Protein AF-A0A2K0SZT0-F1 (afdb_monomer_lite)

InterPro domains:
  IPR029058 Alpha/Beta hydrolase fold [G3DSA:3.40.50.1820] (1-147)
  IPR029058 Alpha/Beta hydrolase fold [SSF53474] (1-138)

Sequence (152 aa):
MGHSYGSIVTNWFLAQYGSLSAGAILTGFLIDNQFSNLKIEIADLSYASEHSPALFANRTSGYLAFGSLTAFQADSFKNETLDPNVLTYWNENIQSSLGVGEILTLGTGVGNVVAGFTGPLQMFVGENDLLFAPVNALAFSISSNFTACIPT

Structure (mmCIF, N/CA/C/O backbone):
data_AF-A0A2K0SZT0-F1
#
_entry.id   AF-A0A2K0SZT0-F1
#
loop_
_atom_site.group_PDB
_atom_site.id
_atom_site.type_symbol
_atom_site.label_atom_id
_atom_site.label_alt_id
_atom_site.label_comp_id
_atom_site.label_asym_id
_atom_site.label_entity_id
_atom_site.label_seq_id
_atom_site.pdbx_PDB_ins_code
_atom_site.Cartn_x
_atom_site.Cartn_y
_atom_site.Cartn_z
_atom_site.occupancy
_atom_site.B_iso_or_equiv
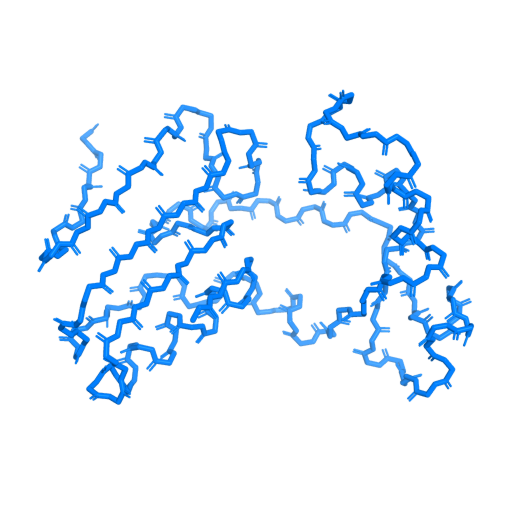_atom_site.auth_seq_id
_atom_site.auth_comp_id
_atom_site.auth_asym_id
_atom_site.auth_atom_id
_atom_site.pdbx_PDB_model_num
ATOM 1 N N . MET A 1 1 ? -4.895 -3.844 9.300 1.00 92.25 1 MET A N 1
ATOM 2 C CA . MET A 1 1 ? -3.792 -2.925 8.950 1.00 92.25 1 MET A CA 1
ATOM 3 C C . MET A 1 1 ? -3.994 -2.531 7.504 1.00 92.25 1 MET A C 1
ATOM 5 O O . MET A 1 1 ? -4.222 -3.430 6.705 1.00 92.25 1 MET A O 1
ATOM 9 N N . GLY A 1 2 ? -3.916 -1.242 7.190 1.00 92.06 2 GLY A N 1
ATOM 10 C CA . GLY A 1 2 ? -4.017 -0.729 5.826 1.00 92.06 2 GLY A CA 1
ATOM 11 C C . GLY A 1 2 ? -2.943 0.316 5.530 1.00 92.06 2 GLY A C 1
ATOM 12 O O . GLY A 1 2 ? -2.451 0.980 6.442 1.00 92.06 2 GLY A O 1
ATOM 13 N N . HIS A 1 3 ? -2.574 0.443 4.258 1.00 90.19 3 HIS A N 1
ATOM 14 C CA . HIS A 1 3 ? -1.718 1.509 3.741 1.00 90.19 3 HIS A CA 1
ATOM 15 C C . HIS A 1 3 ? -2.361 2.141 2.513 1.00 90.19 3 HIS A C 1
ATOM 17 O O . HIS A 1 3 ? -2.863 1.398 1.669 1.00 90.19 3 HIS A O 1
ATOM 23 N N . SER A 1 4 ? -2.362 3.475 2.423 1.00 86.06 4 SER A N 1
ATOM 24 C CA . SER A 1 4 ? -2.975 4.225 1.318 1.00 86.06 4 SER A CA 1
ATOM 25 C C . SER A 1 4 ? -4.418 3.754 1.061 1.00 86.06 4 SER A C 1
ATOM 27 O O . SER A 1 4 ? -5.216 3.682 2.001 1.00 86.06 4 SER A O 1
ATOM 29 N N . TYR A 1 5 ? -4.767 3.332 -0.155 1.00 85.69 5 TYR A N 1
ATOM 30 C CA . TYR A 1 5 ? -6.079 2.760 -0.473 1.00 85.69 5 TYR A CA 1
ATOM 31 C C . TYR A 1 5 ? -6.455 1.552 0.404 1.00 85.69 5 TYR A C 1
ATOM 33 O O . TYR A 1 5 ? -7.611 1.385 0.791 1.00 85.69 5 TYR A O 1
ATOM 41 N N . GLY A 1 6 ? -5.482 0.748 0.840 1.00 90.25 6 GLY A N 1
ATOM 42 C CA . GLY A 1 6 ? -5.715 -0.319 1.814 1.00 90.25 6 GLY A CA 1
ATOM 43 C C . GLY A 1 6 ? -6.246 0.193 3.161 1.00 90.25 6 GLY A C 1
ATOM 44 O O . GLY A 1 6 ? -6.992 -0.519 3.837 1.00 90.25 6 GLY A O 1
ATOM 45 N N . SER A 1 7 ? -5.916 1.427 3.556 1.00 88.81 7 SER A N 1
ATOM 46 C CA . SER A 1 7 ? -6.510 2.093 4.724 1.00 88.81 7 SER A CA 1
ATOM 47 C C . SER A 1 7 ? -7.959 2.510 4.470 1.00 88.81 7 SER A C 1
ATOM 49 O O . SER A 1 7 ? -8.776 2.361 5.375 1.00 88.81 7 SER A O 1
ATOM 51 N N . ILE A 1 8 ? -8.306 2.938 3.251 1.00 86.00 8 ILE A N 1
ATOM 52 C CA . ILE A 1 8 ? -9.696 3.219 2.846 1.00 86.00 8 ILE A CA 1
ATOM 53 C C . ILE A 1 8 ? -10.530 1.935 2.912 1.00 86.00 8 ILE A C 1
ATOM 55 O O . ILE A 1 8 ? -11.574 1.901 3.565 1.00 86.00 8 ILE A O 1
ATOM 59 N N . VAL A 1 9 ? -10.029 0.844 2.326 1.00 90.31 9 VAL A N 1
ATOM 60 C CA . VAL A 1 9 ? -10.691 -0.470 2.375 1.00 90.31 9 VAL A CA 1
ATOM 61 C C . VAL A 1 9 ? -10.799 -0.983 3.812 1.00 90.31 9 VAL A C 1
ATOM 63 O O . VAL A 1 9 ? -11.839 -1.512 4.208 1.00 90.31 9 VAL A O 1
ATOM 66 N N . THR A 1 10 ? -9.759 -0.791 4.629 1.00 91.00 10 THR A N 1
ATOM 67 C CA . THR A 1 10 ? -9.818 -1.127 6.059 1.00 91.00 10 THR A CA 1
ATOM 68 C C . THR A 1 10 ? -10.893 -0.295 6.756 1.00 91.00 10 THR A C 1
ATOM 70 O O . THR A 1 10 ? -11.695 -0.853 7.498 1.00 91.00 10 THR A O 1
ATOM 73 N N . ASN A 1 11 ? -10.978 1.009 6.489 1.00 87.81 11 ASN A N 1
ATOM 74 C CA . ASN A 1 11 ? -12.003 1.880 7.059 1.00 87.81 11 ASN A CA 1
ATOM 75 C C . ASN A 1 11 ? -13.423 1.428 6.669 1.00 87.81 11 ASN A C 1
ATOM 77 O O . ASN A 1 11 ? -14.298 1.360 7.531 1.00 87.81 11 ASN A O 1
ATOM 81 N N . TRP A 1 12 ? -13.648 1.030 5.410 1.00 88.81 12 TRP A N 1
ATOM 82 C CA . TRP A 1 12 ? -14.908 0.404 4.982 1.00 88.81 12 TRP A CA 1
ATOM 83 C C . TRP A 1 12 ? -15.234 -0.862 5.750 1.00 88.81 12 TRP A C 1
ATOM 85 O O . TRP A 1 12 ? -16.363 -1.033 6.215 1.00 88.81 12 TRP A O 1
ATOM 95 N N . PHE A 1 13 ? -14.247 -1.743 5.891 1.00 91.62 13 PHE A N 1
ATOM 96 C CA . PHE A 1 13 ? -14.431 -2.984 6.618 1.00 91.62 13 PHE A CA 1
ATOM 97 C C . PHE A 1 13 ? -14.817 -2.709 8.069 1.00 91.62 13 PHE A C 1
ATOM 99 O O . PHE A 1 13 ? -15.755 -3.316 8.571 1.00 91.62 13 PHE A O 1
ATOM 106 N N . LEU A 1 14 ? -14.152 -1.765 8.734 1.00 90.31 14 LEU A N 1
ATOM 107 C CA . LEU A 1 14 ? -14.476 -1.405 10.112 1.00 90.31 14 LEU A CA 1
ATOM 108 C C . LEU A 1 14 ? -15.856 -0.744 10.228 1.00 90.31 14 LEU A C 1
ATOM 110 O O . LEU A 1 14 ? -16.568 -0.994 11.199 1.00 90.31 14 LEU A O 1
ATOM 114 N N . ALA A 1 15 ? -16.254 0.073 9.249 1.00 88.12 15 ALA A N 1
ATOM 115 C CA . ALA A 1 15 ? -17.569 0.709 9.244 1.00 88.12 15 ALA A CA 1
ATOM 116 C C . ALA A 1 15 ? -18.704 -0.324 9.169 1.00 88.12 15 ALA A C 1
ATOM 118 O O . ALA A 1 15 ? -19.715 -0.180 9.855 1.00 88.12 15 ALA A O 1
ATOM 119 N N . GLN A 1 16 ? -18.518 -1.387 8.383 1.00 90.31 16 GLN A N 1
ATOM 120 C CA . GLN A 1 16 ? -19.529 -2.426 8.184 1.00 90.31 16 GLN A CA 1
ATOM 121 C C . GLN A 1 16 ? -19.427 -3.586 9.194 1.00 90.31 16 GLN A C 1
ATOM 123 O O . GLN A 1 16 ? -20.440 -4.161 9.589 1.00 90.31 16 GLN A O 1
ATOM 128 N N . TYR A 1 17 ? -18.209 -3.943 9.601 1.00 92.81 17 TYR A N 1
ATOM 129 C CA . TYR A 1 17 ? -17.877 -5.169 10.333 1.00 92.81 17 TYR A CA 1
ATOM 130 C C . TYR A 1 17 ? -16.904 -4.919 11.493 1.00 92.81 17 TYR A C 1
ATOM 132 O O . TYR A 1 17 ? -16.088 -5.779 11.829 1.00 92.81 17 TYR A O 1
ATOM 140 N N . GLY A 1 18 ? -16.978 -3.744 12.123 1.00 90.38 18 GLY A N 1
ATOM 141 C CA . GLY A 1 18 ? -16.052 -3.327 13.179 1.00 90.38 18 GLY A CA 1
ATOM 142 C C . GLY A 1 18 ? -15.882 -4.343 14.311 1.00 90.38 18 GLY A C 1
ATOM 143 O O . GLY A 1 18 ? -14.762 -4.571 14.758 1.00 90.38 18 GLY A O 1
ATOM 144 N N . SER A 1 19 ? -16.948 -5.043 14.701 1.00 93.6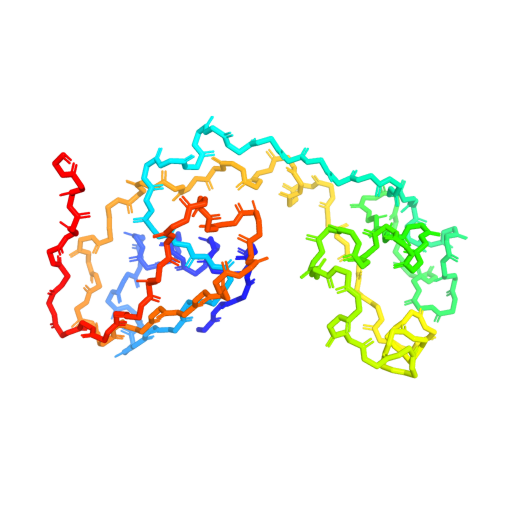9 19 SER A N 1
ATOM 145 C CA . SER A 1 19 ? -16.905 -6.071 15.751 1.00 93.69 19 SER A CA 1
ATOM 146 C C . SER A 1 19 ? -16.055 -7.301 15.407 1.00 93.69 19 SER A C 1
ATOM 148 O O . SER A 1 19 ? -15.712 -8.066 16.306 1.00 93.69 19 SER A O 1
ATOM 150 N N . LEU A 1 20 ? -15.694 -7.500 14.135 1.00 94.50 20 LEU A N 1
ATOM 151 C CA . LEU A 1 20 ? -14.821 -8.594 13.699 1.00 94.50 20 LEU A CA 1
ATOM 152 C C . LEU A 1 20 ? -13.328 -8.265 13.843 1.00 94.50 20 LEU A C 1
ATOM 154 O O . LEU A 1 20 ? -12.494 -9.157 13.696 1.00 94.50 20 LEU A O 1
ATOM 158 N N . SER A 1 21 ? -12.971 -7.005 14.109 1.00 94.38 21 SER A N 1
ATOM 159 C CA . SER A 1 21 ? -11.577 -6.577 14.250 1.00 94.38 21 SER A CA 1
ATOM 160 C C . SER A 1 21 ? -11.234 -6.292 15.707 1.00 94.38 21 SER A C 1
ATOM 162 O O . SER A 1 21 ? -11.884 -5.486 16.363 1.00 94.38 21 SER A O 1
ATOM 164 N N . ALA A 1 22 ? -10.154 -6.899 16.201 1.00 95.19 22 ALA A N 1
ATOM 165 C CA . ALA A 1 22 ? -9.651 -6.632 17.550 1.00 95.19 22 ALA A CA 1
ATOM 166 C C . ALA A 1 22 ? -8.893 -5.298 17.663 1.00 95.19 22 ALA A C 1
ATOM 168 O O . ALA A 1 22 ? -8.686 -4.809 18.765 1.00 95.19 22 ALA A O 1
ATOM 169 N N . GLY A 1 23 ? -8.449 -4.729 16.542 1.00 93.31 23 GLY A N 1
ATOM 170 C CA . GLY A 1 23 ? -7.627 -3.525 16.477 1.00 93.31 23 GLY A CA 1
ATOM 171 C C . GLY A 1 23 ? -7.381 -3.117 15.025 1.00 93.31 23 GLY A C 1
ATOM 172 O O . GLY A 1 23 ? -7.546 -3.933 14.113 1.00 93.31 23 GLY A O 1
ATOM 173 N N . ALA A 1 24 ? -6.974 -1.871 14.802 1.00 92.56 24 ALA A N 1
ATOM 174 C CA . ALA A 1 24 ? -6.710 -1.350 13.468 1.00 92.56 24 ALA A CA 1
ATOM 175 C C . ALA A 1 24 ? -5.520 -0.387 13.444 1.00 92.56 24 ALA A C 1
ATOM 177 O O . ALA A 1 24 ? -5.291 0.391 14.366 1.00 92.56 24 ALA A O 1
ATOM 178 N N . ILE A 1 25 ? -4.776 -0.450 12.342 1.00 92.88 25 ILE A N 1
ATOM 179 C CA . ILE A 1 25 ? -3.663 0.444 12.036 1.00 92.88 25 ILE A CA 1
ATOM 180 C C . ILE A 1 25 ? -3.892 0.962 10.622 1.00 92.88 25 ILE A C 1
ATOM 182 O O . ILE A 1 25 ? -3.995 0.145 9.700 1.00 92.88 25 ILE A O 1
ATOM 186 N N . LEU A 1 26 ? -3.995 2.279 10.471 1.00 89.25 26 LEU A N 1
ATOM 187 C CA . LEU A 1 26 ? -4.194 2.968 9.197 1.00 89.25 26 LEU A CA 1
ATOM 188 C C . LEU A 1 26 ? -2.985 3.854 8.912 1.00 89.25 26 LEU A C 1
ATOM 190 O O . LEU A 1 26 ? -2.494 4.555 9.796 1.00 89.25 26 LEU A O 1
ATOM 194 N N . THR A 1 27 ? -2.486 3.792 7.686 1.00 88.88 27 THR A N 1
ATOM 195 C CA . THR A 1 27 ? -1.213 4.416 7.317 1.00 88.88 27 THR A CA 1
ATOM 196 C C . THR A 1 27 ? -1.341 5.118 5.976 1.00 88.88 27 THR A C 1
ATOM 198 O O . THR A 1 27 ? -2.064 4.611 5.112 1.00 88.88 27 THR A O 1
ATOM 201 N N . GLY A 1 28 ? -0.688 6.275 5.812 1.00 81.38 28 GLY A N 1
ATOM 202 C CA . GLY A 1 28 ? -0.840 7.098 4.602 1.00 81.38 28 GLY A CA 1
ATOM 203 C C . GLY A 1 28 ? -2.316 7.376 4.310 1.00 81.38 28 GLY A C 1
ATOM 204 O O . GLY A 1 28 ? -2.802 7.065 3.234 1.00 81.38 28 GLY A O 1
ATOM 205 N N . PHE A 1 29 ? -3.073 7.748 5.346 1.00 79.69 29 PHE A N 1
ATOM 206 C CA . PHE A 1 29 ? -4.517 7.964 5.293 1.00 79.69 29 PHE A CA 1
ATOM 207 C C . PHE A 1 29 ? -4.971 8.697 6.553 1.00 79.69 29 PHE A C 1
ATOM 209 O O . PHE A 1 29 ? -4.583 8.315 7.662 1.00 79.69 29 PHE A O 1
ATOM 216 N N . LEU A 1 30 ? -5.839 9.695 6.390 1.00 74.38 30 LEU A N 1
ATOM 217 C CA . LEU A 1 30 ? -6.526 10.372 7.486 1.00 74.38 30 LEU A CA 1
ATOM 218 C C . LEU A 1 30 ? -8.041 10.291 7.301 1.00 74.38 30 LEU A C 1
ATOM 220 O O . LEU A 1 30 ? -8.564 10.497 6.208 1.00 74.38 30 LEU A O 1
ATOM 224 N N . ILE A 1 31 ? -8.750 10.027 8.399 1.00 68.75 31 ILE A N 1
ATOM 225 C CA . ILE A 1 31 ? -10.214 10.087 8.456 1.00 68.75 31 ILE A CA 1
ATOM 226 C C . ILE A 1 31 ? -10.601 11.557 8.661 1.00 68.75 31 ILE A C 1
ATOM 228 O O . ILE A 1 31 ? -10.939 11.964 9.770 1.00 68.75 31 ILE A O 1
ATOM 232 N N . ASP A 1 32 ? -10.488 12.371 7.614 1.00 62.69 32 ASP A N 1
ATOM 233 C CA . ASP A 1 32 ? -10.969 13.753 7.628 1.00 62.69 32 ASP A CA 1
ATOM 234 C C . ASP A 1 32 ? -11.778 14.071 6.363 1.00 62.69 32 ASP A C 1
ATOM 236 O O . ASP A 1 32 ? -11.517 13.563 5.271 1.00 62.69 32 ASP A O 1
ATOM 240 N N . ASN A 1 33 ? -12.781 14.931 6.518 1.00 49.72 33 ASN A N 1
ATOM 241 C CA . ASN A 1 33 ? -13.700 15.390 5.479 1.00 49.72 33 ASN A CA 1
ATOM 242 C C . ASN A 1 33 ? -13.023 16.236 4.380 1.00 49.72 33 ASN A C 1
ATOM 244 O O . ASN A 1 33 ? -13.671 16.590 3.399 1.00 49.72 33 ASN A O 1
ATOM 248 N N . GLN A 1 34 ? -11.724 16.520 4.506 1.00 52.34 34 GLN A N 1
ATOM 249 C CA . GLN A 1 34 ? -10.932 17.254 3.516 1.00 52.34 34 GLN A CA 1
ATOM 250 C C . GLN A 1 34 ? -10.597 16.430 2.265 1.00 52.34 34 GLN A C 1
ATOM 252 O O . GLN A 1 34 ? -10.126 16.985 1.271 1.00 52.34 34 GLN A O 1
ATOM 257 N N . PHE A 1 35 ? -10.898 15.129 2.264 1.00 52.97 35 PHE A N 1
ATOM 258 C CA . PHE A 1 35 ? -10.696 14.262 1.102 1.00 52.97 35 PHE A CA 1
ATOM 259 C C . PHE A 1 35 ? -11.435 14.716 -0.163 1.00 52.97 35 PHE A C 1
ATOM 261 O O . PHE A 1 35 ? -10.978 14.455 -1.273 1.00 52.97 35 PHE A O 1
ATOM 268 N N . SER A 1 36 ? -12.563 15.423 -0.020 1.00 50.09 36 SER A N 1
ATOM 269 C CA . SER A 1 36 ? -13.312 15.956 -1.166 1.00 50.09 36 SER A CA 1
ATOM 270 C C . SER A 1 36 ? -12.545 17.028 -1.949 1.00 50.09 36 SER A C 1
ATOM 272 O O . SER A 1 36 ? -12.944 17.363 -3.061 1.00 50.09 36 SER A O 1
ATOM 274 N N . ASN A 1 37 ? -11.460 17.568 -1.380 1.00 49.16 37 ASN A N 1
ATOM 275 C CA . ASN A 1 37 ? -10.595 18.565 -2.008 1.00 49.16 37 ASN A CA 1
ATOM 276 C C . ASN A 1 37 ? -9.305 17.958 -2.586 1.00 49.16 37 ASN A C 1
ATOM 278 O O . ASN A 1 37 ? -8.452 18.708 -3.070 1.00 49.16 37 ASN A O 1
ATOM 282 N N . LEU A 1 38 ? -9.145 16.628 -2.552 1.00 51.56 38 LEU A N 1
ATOM 283 C CA . LEU A 1 38 ? -7.970 15.974 -3.118 1.00 51.56 38 LEU A CA 1
ATOM 284 C C . LEU A 1 38 ? -7.970 16.102 -4.634 1.00 51.56 38 LEU A C 1
ATOM 286 O O . LEU A 1 38 ? -8.771 15.498 -5.348 1.00 51.56 38 LEU A O 1
ATOM 290 N N . LYS A 1 39 ? -7.012 16.880 -5.129 1.00 49.12 39 LYS A N 1
ATOM 291 C CA . LYS A 1 39 ? -6.581 16.797 -6.516 1.00 49.12 39 LYS A CA 1
ATOM 292 C C . LYS A 1 39 ? -5.680 15.575 -6.625 1.00 49.12 39 LYS A C 1
ATOM 294 O O . LYS A 1 39 ? -4.489 15.659 -6.356 1.00 49.12 39 LYS A O 1
ATOM 299 N N . ILE A 1 40 ? -6.277 14.437 -6.960 1.00 53.41 40 ILE A N 1
ATOM 300 C CA . ILE A 1 40 ? -5.527 13.227 -7.290 1.00 53.41 40 ILE A CA 1
ATOM 301 C C . ILE A 1 40 ? -4.885 13.467 -8.656 1.00 53.41 40 ILE A C 1
ATOM 303 O O . ILE A 1 40 ? -5.546 13.366 -9.689 1.00 53.41 40 ILE A O 1
ATOM 307 N N . GLU A 1 41 ? -3.610 13.837 -8.653 1.00 56.66 41 GLU A N 1
ATOM 308 C CA . GLU A 1 41 ? -2.789 13.920 -9.855 1.00 56.66 41 GLU A CA 1
ATOM 309 C C . GLU A 1 41 ? -1.831 12.730 -9.864 1.00 56.66 41 GLU A C 1
ATOM 311 O O . GLU A 1 41 ? -0.665 12.852 -9.510 1.00 56.66 41 GLU A O 1
ATOM 316 N N . ILE A 1 42 ? -2.336 11.556 -10.258 1.00 63.09 42 ILE A N 1
ATOM 317 C CA . ILE A 1 42 ? -1.455 10.431 -10.583 1.00 63.09 42 ILE A CA 1
ATOM 318 C C . ILE A 1 42 ? -1.039 10.617 -12.040 1.00 63.09 42 ILE A C 1
ATOM 320 O O . ILE A 1 42 ? -1.778 10.277 -12.969 1.00 63.09 42 ILE A O 1
ATOM 324 N N . ALA A 1 43 ? 0.117 11.241 -12.238 1.00 66.25 43 ALA A N 1
ATOM 325 C CA . ALA A 1 43 ? 0.695 11.412 -13.560 1.00 66.25 43 ALA A CA 1
ATOM 326 C C . ALA A 1 43 ? 1.339 10.100 -14.036 1.00 66.25 43 ALA A C 1
ATOM 328 O O . ALA A 1 43 ? 1.884 9.346 -13.237 1.00 66.25 43 ALA A O 1
ATOM 329 N N . ASP A 1 44 ? 1.304 9.861 -15.351 1.00 86.56 44 ASP A N 1
ATOM 330 C CA . ASP A 1 44 ? 2.063 8.792 -16.017 1.00 86.56 44 ASP A CA 1
ATOM 331 C C . ASP A 1 44 ? 1.748 7.374 -15.499 1.00 86.56 44 ASP A C 1
ATOM 333 O O . ASP A 1 44 ? 2.600 6.659 -14.979 1.00 86.56 44 ASP A O 1
ATOM 337 N N . LEU A 1 45 ? 0.489 6.954 -15.660 1.00 90.00 45 LEU A N 1
ATOM 338 C CA . LEU A 1 45 ? 0.088 5.553 -15.533 1.00 90.00 45 LEU A CA 1
ATOM 339 C C . LEU A 1 45 ? 0.040 4.880 -16.903 1.00 90.00 45 LEU A C 1
ATOM 341 O O . LEU A 1 45 ? -0.459 5.447 -17.876 1.00 90.00 45 LEU A O 1
ATOM 345 N N . SER A 1 46 ? 0.493 3.634 -16.959 1.00 92.69 46 SER A N 1
ATOM 346 C CA . SER A 1 46 ? 0.489 2.811 -18.172 1.00 92.69 46 SER A CA 1
ATOM 347 C C . SER A 1 46 ? -0.039 1.408 -17.879 1.00 92.69 46 SER A C 1
ATOM 349 O O . SER A 1 46 ? -0.088 0.986 -16.723 1.00 92.69 46 SER A O 1
ATOM 351 N N . TYR A 1 47 ? -0.476 0.676 -18.910 1.00 95.00 47 TYR A N 1
ATOM 352 C CA . TYR A 1 47 ? -0.924 -0.706 -18.730 1.00 95.00 47 TYR A CA 1
ATOM 353 C C . TYR A 1 47 ? 0.207 -1.555 -18.153 1.00 95.00 47 TYR A C 1
ATOM 355 O O . TYR A 1 47 ? 1.298 -1.623 -18.721 1.00 95.00 47 TYR A O 1
ATOM 363 N N . ALA A 1 48 ? -0.065 -2.229 -17.034 1.00 95.75 48 ALA A N 1
ATOM 364 C CA . ALA A 1 48 ? 0.972 -2.898 -16.252 1.00 95.75 48 ALA A CA 1
ATOM 365 C C . ALA A 1 48 ? 1.762 -3.920 -17.089 1.00 95.75 48 ALA A C 1
ATOM 367 O O . ALA A 1 48 ? 2.992 -3.933 -17.066 1.00 95.75 48 ALA A O 1
ATOM 368 N N . SER A 1 49 ? 1.060 -4.734 -17.884 1.00 95.75 49 SER A N 1
ATOM 369 C CA . SER A 1 49 ? 1.668 -5.757 -18.744 1.00 95.75 49 SER A CA 1
ATOM 370 C C . SER A 1 49 ? 2.544 -5.188 -19.860 1.00 95.75 49 SER A C 1
ATOM 372 O O . SER A 1 49 ? 3.453 -5.877 -20.310 1.00 95.75 49 SER A O 1
ATOM 374 N N . GLU A 1 50 ? 2.266 -3.967 -20.324 1.00 94.12 50 GLU A N 1
ATOM 375 C CA . GLU A 1 50 ? 3.052 -3.289 -21.363 1.00 94.12 50 GLU A CA 1
ATOM 376 C C . GLU A 1 50 ? 4.271 -2.586 -20.762 1.00 94.12 50 GLU A C 1
ATOM 378 O O . GLU A 1 50 ? 5.353 -2.632 -21.341 1.00 94.12 50 GLU A O 1
ATOM 383 N N . HIS A 1 51 ? 4.104 -1.984 -19.582 1.00 93.75 51 HIS A N 1
ATOM 384 C CA . HIS A 1 51 ? 5.165 -1.271 -18.879 1.00 93.75 51 HIS A CA 1
ATOM 385 C C . HIS A 1 51 ? 6.259 -2.203 -18.351 1.00 93.75 51 HIS A C 1
ATOM 387 O O . HIS A 1 51 ? 7.442 -1.987 -18.605 1.00 93.75 51 HIS A O 1
ATOM 393 N N . SER A 1 52 ? 5.868 -3.256 -17.626 1.00 94.12 52 SER A N 1
ATOM 394 C CA . SER A 1 52 ? 6.809 -4.232 -17.074 1.00 94.12 52 SER A CA 1
ATOM 395 C C . SER A 1 52 ? 6.285 -5.657 -17.263 1.00 94.12 52 SER A C 1
ATOM 397 O O . SER A 1 52 ? 5.711 -6.251 -16.345 1.00 94.12 52 SER A O 1
ATOM 399 N N . PRO A 1 53 ? 6.505 -6.258 -18.449 1.00 94.69 53 PRO A N 1
ATOM 400 C CA . PRO A 1 53 ? 6.123 -7.643 -18.707 1.00 94.69 53 PRO A CA 1
ATOM 401 C C . PRO A 1 53 ? 6.752 -8.625 -17.709 1.00 94.69 53 PRO A C 1
ATOM 403 O O . PRO A 1 53 ? 6.120 -9.608 -17.334 1.00 94.69 53 PRO A O 1
ATOM 406 N N . ALA A 1 54 ? 7.973 -8.346 -17.238 1.00 95.31 54 ALA A N 1
ATOM 407 C CA . ALA A 1 54 ? 8.671 -9.186 -16.266 1.00 95.31 54 ALA A CA 1
ATOM 408 C C . ALA A 1 54 ? 7.899 -9.323 -14.941 1.00 95.31 54 ALA A C 1
ATOM 410 O O . ALA A 1 54 ? 7.877 -10.406 -14.358 1.00 95.31 54 ALA A O 1
ATOM 411 N N . LEU A 1 55 ? 7.232 -8.253 -14.498 1.00 94.81 55 LEU A N 1
ATOM 412 C CA . LEU A 1 55 ? 6.436 -8.243 -13.268 1.00 94.81 55 LEU A CA 1
ATOM 413 C C . LEU A 1 55 ? 4.961 -8.590 -13.520 1.00 94.81 55 LEU A C 1
ATOM 415 O O . LEU A 1 55 ? 4.299 -9.164 -12.654 1.00 94.81 55 LEU A O 1
ATOM 419 N N . PHE A 1 56 ? 4.435 -8.256 -14.703 1.00 96.81 56 PHE A N 1
ATOM 420 C CA . PHE A 1 56 ? 2.991 -8.176 -14.937 1.00 96.81 56 PHE A CA 1
ATOM 421 C C . PHE A 1 56 ? 2.490 -8.908 -16.189 1.00 96.81 56 PHE A C 1
ATOM 423 O O . PHE A 1 56 ? 1.368 -8.652 -16.622 1.00 96.81 56 PHE A O 1
ATOM 430 N N . ALA A 1 57 ? 3.245 -9.856 -16.759 1.00 95.38 57 ALA A N 1
ATOM 431 C CA . ALA A 1 57 ? 2.822 -10.614 -17.951 1.00 95.38 57 ALA A CA 1
ATOM 432 C C . ALA A 1 57 ? 1.442 -11.294 -17.827 1.00 95.38 57 ALA A C 1
ATOM 434 O O . ALA A 1 57 ? 0.789 -11.559 -18.832 1.00 95.38 57 ALA A O 1
ATOM 435 N N . ASN A 1 58 ? 0.986 -11.589 -16.605 1.00 95.06 58 ASN A N 1
ATOM 436 C CA . ASN A 1 58 ? -0.314 -12.210 -16.339 1.00 95.06 58 ASN A CA 1
ATOM 437 C C . ASN A 1 58 ? -1.438 -11.208 -16.009 1.00 95.06 58 ASN A C 1
ATOM 439 O O . ASN A 1 58 ? -2.522 -11.627 -15.594 1.00 95.06 58 ASN A O 1
ATOM 443 N N . ARG A 1 59 ? -1.187 -9.901 -16.121 1.00 94.75 59 ARG A N 1
ATOM 444 C CA . ARG A 1 59 ? -2.172 -8.852 -15.851 1.00 94.75 59 ARG A CA 1
ATOM 445 C C . ARG A 1 59 ? -2.876 -8.454 -17.142 1.00 94.75 59 ARG A C 1
ATOM 447 O O . ARG A 1 59 ? -2.254 -8.311 -18.186 1.00 94.75 59 ARG A O 1
ATOM 454 N N . THR A 1 60 ? -4.194 -8.300 -17.065 1.00 94.69 60 THR A N 1
ATOM 455 C CA . THR A 1 60 ? -5.014 -7.790 -18.170 1.00 94.69 60 THR A CA 1
ATOM 456 C C . THR A 1 60 ? -5.025 -6.258 -18.170 1.00 94.69 60 THR A C 1
ATOM 458 O O . THR A 1 60 ? -4.512 -5.624 -17.247 1.00 94.69 60 THR A O 1
ATOM 461 N N . SER A 1 61 ? -5.683 -5.646 -19.159 1.00 93.38 61 SER A N 1
ATOM 462 C CA . SER A 1 61 ? -5.825 -4.184 -19.287 1.00 93.38 61 SER A CA 1
ATOM 463 C C . SER A 1 61 ? -6.571 -3.493 -18.133 1.00 93.38 61 SER A C 1
ATOM 465 O O . SER A 1 61 ? -6.646 -2.270 -18.097 1.00 93.38 61 SER A O 1
ATOM 467 N N . GLY A 1 62 ? -7.116 -4.247 -17.172 1.00 95.44 62 GLY A N 1
ATOM 468 C CA . GLY A 1 62 ? -7.701 -3.700 -15.944 1.00 95.44 62 GLY A CA 1
ATOM 469 C C . GLY A 1 62 ? -6.673 -3.257 -14.895 1.00 95.44 62 GLY A C 1
ATOM 470 O O . GLY A 1 62 ? -7.074 -2.781 -13.831 1.00 95.44 62 GLY A O 1
ATOM 471 N N . TYR A 1 63 ? -5.380 -3.429 -15.178 1.00 96.19 63 TYR A N 1
ATOM 472 C CA . TYR A 1 63 ? -4.280 -3.126 -14.271 1.00 96.19 63 TYR A CA 1
ATOM 473 C C . TYR A 1 63 ? -3.320 -2.103 -14.872 1.00 96.19 63 TYR A C 1
ATOM 475 O O . TYR A 1 63 ? -2.882 -2.224 -16.020 1.00 96.19 63 TYR A O 1
ATOM 483 N N . LEU A 1 64 ? -2.957 -1.126 -14.054 1.00 94.31 64 LEU A N 1
ATOM 484 C CA . LEU A 1 64 ? -2.043 -0.042 -14.374 1.00 94.31 64 LEU A CA 1
ATOM 485 C C . LEU A 1 64 ? -0.787 -0.138 -13.501 1.00 94.31 64 LEU A C 1
ATOM 487 O O . LEU A 1 64 ? -0.804 -0.774 -12.450 1.00 94.31 64 LEU A O 1
ATOM 491 N N . ALA A 1 65 ? 0.299 0.481 -13.936 1.00 93.56 65 ALA A N 1
ATOM 492 C CA . ALA A 1 65 ? 1.531 0.662 -13.174 1.00 93.56 65 ALA A CA 1
ATOM 493 C C . ALA A 1 65 ? 2.047 2.092 -13.385 1.00 93.56 65 ALA A C 1
ATOM 495 O O . ALA A 1 65 ? 1.643 2.751 -14.352 1.00 93.56 65 ALA A O 1
ATOM 496 N N . PHE A 1 66 ? 2.930 2.567 -12.505 1.00 91.31 66 PHE A N 1
ATOM 497 C CA . PHE A 1 66 ? 3.620 3.833 -12.741 1.00 91.31 66 PHE A CA 1
ATOM 498 C C . PHE A 1 66 ? 4.529 3.680 -13.959 1.00 91.31 66 PHE A C 1
ATOM 500 O O . PHE A 1 66 ? 5.298 2.729 -14.051 1.00 91.31 66 PHE A O 1
ATOM 507 N N . GLY A 1 67 ? 4.420 4.606 -14.907 1.00 90.75 67 GLY A N 1
ATOM 508 C CA . GLY A 1 67 ? 5.169 4.608 -16.161 1.00 90.75 67 GLY A CA 1
ATOM 509 C C . GLY A 1 67 ? 6.632 5.017 -16.001 1.00 90.75 67 GLY A C 1
ATOM 510 O O . GLY A 1 67 ? 7.455 4.716 -16.868 1.00 90.75 67 GLY A O 1
ATOM 511 N N . SER A 1 68 ? 6.981 5.657 -14.883 1.00 88.00 68 SER A N 1
ATOM 512 C CA . SER A 1 68 ? 8.343 6.091 -14.594 1.00 88.00 68 SER A CA 1
ATOM 513 C C . SER A 1 68 ? 8.630 6.208 -13.096 1.00 88.00 68 SER A C 1
ATOM 515 O O . SER A 1 68 ? 7.742 6.416 -12.268 1.00 88.00 68 SER A O 1
ATOM 517 N N . LEU A 1 69 ? 9.921 6.149 -12.749 1.00 87.44 69 LEU A N 1
ATOM 518 C CA . LEU A 1 69 ? 10.406 6.430 -11.394 1.00 87.44 69 LEU A CA 1
ATOM 519 C C . LEU A 1 69 ? 10.037 7.835 -10.925 1.00 87.44 69 LEU A C 1
ATOM 521 O O . LEU A 1 69 ? 9.688 8.023 -9.765 1.00 87.44 69 LEU A O 1
ATOM 525 N N . THR A 1 70 ? 10.106 8.816 -11.825 1.00 83.94 70 THR A N 1
ATOM 526 C CA . THR A 1 70 ? 9.748 10.201 -11.518 1.00 83.94 70 THR A CA 1
ATOM 527 C C . THR A 1 70 ? 8.270 10.327 -11.176 1.00 83.94 70 THR A C 1
ATOM 529 O O . THR A 1 70 ? 7.946 11.049 -10.241 1.00 83.94 70 THR A O 1
ATOM 532 N N . ALA A 1 71 ? 7.391 9.605 -11.877 1.00 83.44 71 ALA A N 1
ATOM 533 C CA . ALA A 1 71 ? 5.966 9.586 -11.573 1.00 83.44 71 ALA A CA 1
ATOM 534 C C . ALA A 1 71 ? 5.686 9.023 -10.176 1.00 83.44 71 ALA A C 1
ATOM 536 O O . ALA A 1 71 ? 5.025 9.678 -9.375 1.00 83.44 71 ALA A O 1
ATOM 537 N N . PHE A 1 72 ? 6.266 7.863 -9.849 1.00 84.69 72 PHE A N 1
ATOM 538 C CA . PHE A 1 72 ? 6.124 7.273 -8.516 1.00 84.69 72 PHE A CA 1
ATOM 539 C C . PHE A 1 72 ? 6.718 8.166 -7.421 1.00 84.69 72 PHE A C 1
ATOM 541 O O . PHE A 1 72 ? 6.117 8.359 -6.366 1.00 84.69 72 PHE A O 1
ATOM 548 N N . GLN A 1 73 ? 7.889 8.753 -7.674 1.00 82.44 73 GLN A N 1
ATOM 549 C CA . GLN A 1 73 ? 8.520 9.655 -6.723 1.00 82.44 73 GLN A CA 1
ATOM 550 C C . GLN A 1 73 ? 7.679 10.911 -6.495 1.00 82.44 73 GLN A C 1
ATOM 552 O O . GLN A 1 73 ? 7.539 11.309 -5.348 1.00 82.44 73 GLN A O 1
ATOM 557 N N . ALA A 1 74 ? 7.121 11.514 -7.546 1.00 78.69 74 ALA A N 1
ATOM 558 C CA . ALA A 1 74 ? 6.289 12.710 -7.436 1.00 78.69 74 ALA A CA 1
ATOM 559 C C . ALA A 1 74 ? 4.949 12.445 -6.730 1.00 78.69 74 ALA A C 1
ATOM 561 O O . ALA A 1 74 ? 4.470 13.317 -6.009 1.00 78.69 74 ALA A O 1
ATOM 562 N N . ASP A 1 75 ? 4.369 11.261 -6.931 1.00 78.19 75 ASP A N 1
ATOM 563 C CA . ASP A 1 75 ? 3.117 10.843 -6.296 1.00 78.19 75 ASP A CA 1
ATOM 564 C C . ASP A 1 75 ? 3.300 10.523 -4.803 1.00 78.19 75 ASP A C 1
ATOM 566 O O . ASP A 1 75 ? 2.557 11.016 -3.955 1.00 78.19 75 ASP A O 1
ATOM 570 N N . SER A 1 76 ? 4.311 9.718 -4.467 1.00 79.44 76 SER A N 1
ATOM 571 C CA . SER A 1 76 ? 4.418 9.094 -3.143 1.00 79.44 76 SER A CA 1
ATOM 572 C C . SER A 1 76 ? 5.445 9.746 -2.209 1.00 79.44 76 SER A C 1
ATOM 574 O O . SER A 1 76 ? 5.428 9.486 -1.003 1.00 79.44 76 SER A O 1
ATOM 576 N N . PHE A 1 77 ? 6.361 10.575 -2.723 1.00 79.06 77 PHE A N 1
ATOM 577 C CA . PHE A 1 77 ? 7.470 11.121 -1.939 1.00 79.06 77 PHE A CA 1
ATOM 578 C C . PHE A 1 77 ? 7.724 12.604 -2.216 1.00 79.06 77 PHE A C 1
ATOM 580 O O . PHE A 1 77 ? 7.519 13.139 -3.300 1.00 79.06 77 PHE A O 1
ATOM 587 N N . LYS A 1 78 ? 8.282 13.297 -1.224 1.00 75.31 78 LYS A N 1
ATOM 588 C CA . LYS A 1 78 ? 8.876 14.614 -1.463 1.00 75.31 78 LYS A CA 1
ATOM 589 C C . LYS A 1 78 ? 10.236 14.448 -2.143 1.00 75.31 78 LYS A C 1
ATOM 591 O O . LYS A 1 78 ? 10.949 13.475 -1.876 1.00 75.31 78 LYS A O 1
ATOM 596 N N . ASN A 1 79 ? 10.608 15.411 -2.991 1.00 68.56 79 ASN A N 1
ATOM 597 C CA . ASN A 1 79 ? 11.908 15.417 -3.665 1.00 68.56 79 ASN A CA 1
ATOM 598 C C . ASN A 1 79 ? 13.064 15.144 -2.676 1.00 68.56 79 ASN A C 1
ATOM 600 O O . ASN A 1 79 ? 13.043 15.643 -1.552 1.00 68.56 79 ASN A O 1
ATOM 604 N N . GLU A 1 80 ? 14.049 14.355 -3.117 1.00 64.50 80 GLU A N 1
ATOM 605 C CA . GLU A 1 80 ? 15.290 14.019 -2.388 1.00 64.50 80 GLU A CA 1
ATOM 606 C C . GLU A 1 80 ? 15.134 13.263 -1.051 1.00 64.50 80 GLU A C 1
ATOM 608 O O . GLU A 1 80 ? 16.094 13.152 -0.292 1.00 64.50 80 GLU A O 1
ATOM 613 N N . THR A 1 81 ? 13.962 12.696 -0.748 1.00 69.50 81 THR A N 1
ATOM 614 C CA . THR A 1 81 ? 13.761 11.966 0.523 1.00 69.50 81 THR A CA 1
ATOM 615 C C . THR A 1 81 ? 14.068 10.468 0.465 1.00 69.50 81 THR A C 1
ATOM 617 O O . THR A 1 81 ? 14.284 9.865 1.516 1.00 69.50 81 THR A O 1
ATOM 620 N N . LEU A 1 82 ? 14.116 9.860 -0.726 1.00 79.81 82 LEU A N 1
ATOM 621 C CA . LEU A 1 82 ? 14.311 8.417 -0.886 1.00 79.81 82 LEU A CA 1
ATOM 622 C C . LEU A 1 82 ? 15.622 8.099 -1.618 1.00 79.81 82 LEU A C 1
ATOM 624 O O . LEU A 1 82 ? 15.959 8.741 -2.611 1.00 79.81 82 LEU A O 1
ATOM 628 N N . ASP A 1 83 ? 16.344 7.085 -1.129 1.00 88.50 83 ASP A N 1
ATOM 629 C CA . ASP A 1 83 ? 17.556 6.565 -1.772 1.00 88.50 83 ASP A CA 1
ATOM 630 C C . ASP A 1 83 ? 17.229 6.099 -3.209 1.00 88.50 83 ASP A C 1
ATOM 632 O O . ASP A 1 83 ? 16.350 5.246 -3.389 1.00 88.50 83 ASP A O 1
ATOM 636 N N . PRO A 1 84 ? 17.931 6.605 -4.241 1.00 87.88 84 PRO A N 1
ATOM 637 C CA . PRO A 1 84 ? 17.723 6.190 -5.628 1.00 87.88 84 PRO A CA 1
ATOM 638 C C . PRO A 1 84 ? 17.842 4.676 -5.859 1.00 87.88 84 PRO A C 1
ATOM 640 O O . PRO A 1 84 ? 17.190 4.136 -6.757 1.00 87.88 84 PRO A O 1
ATOM 643 N N . ASN A 1 85 ? 18.631 3.967 -5.047 1.00 91.94 85 ASN A N 1
ATOM 644 C CA . ASN A 1 85 ? 18.751 2.512 -5.127 1.00 91.94 85 ASN A CA 1
ATOM 645 C C . ASN A 1 85 ? 17.463 1.809 -4.683 1.00 91.94 85 ASN A C 1
ATOM 647 O O . ASN A 1 85 ? 17.105 0.780 -5.250 1.00 91.94 85 ASN A O 1
ATOM 651 N N . VAL A 1 86 ? 16.739 2.373 -3.710 1.00 91.06 86 VAL A N 1
ATOM 652 C CA . VAL A 1 86 ? 15.438 1.846 -3.268 1.00 91.06 86 VAL A CA 1
ATOM 653 C C . VAL A 1 86 ? 14.393 2.048 -4.359 1.00 91.06 86 VAL A C 1
ATOM 655 O O . VAL A 1 86 ? 13.644 1.120 -4.658 1.00 91.06 86 VAL A O 1
ATOM 658 N N . LEU A 1 87 ? 14.382 3.222 -4.998 1.00 88.56 87 LEU A N 1
ATOM 659 C CA . LEU A 1 87 ? 13.509 3.508 -6.140 1.00 88.56 87 LEU A CA 1
ATOM 660 C C . LEU A 1 87 ? 13.772 2.549 -7.307 1.00 88.56 87 LEU A C 1
ATOM 662 O O . LEU A 1 87 ? 12.843 1.935 -7.831 1.00 88.56 87 LEU A O 1
ATOM 666 N N . THR A 1 88 ? 15.043 2.369 -7.665 1.00 91.62 88 THR A N 1
ATOM 667 C CA . THR A 1 88 ? 15.458 1.452 -8.737 1.00 91.62 88 THR A CA 1
ATOM 668 C C . THR A 1 88 ? 15.045 0.018 -8.418 1.00 91.62 88 THR A C 1
ATOM 670 O O . THR A 1 88 ? 14.388 -0.636 -9.228 1.00 91.62 88 THR A O 1
ATOM 673 N N . TYR A 1 89 ? 15.347 -0.451 -7.203 1.00 93.94 89 TYR A N 1
ATOM 674 C CA . TYR A 1 89 ? 14.959 -1.786 -6.760 1.00 93.94 89 TYR A CA 1
ATOM 675 C C . TYR A 1 89 ? 13.442 -1.984 -6.813 1.00 93.94 89 TYR A C 1
ATOM 677 O O . TYR A 1 89 ? 12.983 -3.017 -7.306 1.00 93.94 89 TYR A O 1
ATOM 685 N N . TRP A 1 90 ? 12.672 -0.993 -6.353 1.00 92.75 90 TRP A N 1
ATOM 686 C CA . TRP A 1 90 ? 11.216 -1.022 -6.413 1.00 92.75 90 TRP A CA 1
ATOM 687 C C . TRP A 1 90 ? 10.718 -1.216 -7.844 1.00 92.75 90 TRP A C 1
ATOM 689 O O . TRP A 1 90 ? 10.006 -2.183 -8.111 1.00 92.75 90 TRP A O 1
ATOM 699 N N . ASN A 1 91 ? 11.156 -0.368 -8.770 1.00 91.56 91 ASN A N 1
ATOM 700 C CA . ASN A 1 91 ? 10.676 -0.372 -10.150 1.00 91.56 91 ASN A CA 1
ATOM 701 C C . ASN A 1 91 ? 10.981 -1.677 -10.892 1.00 91.56 91 ASN A C 1
ATOM 703 O O . ASN A 1 91 ? 10.145 -2.175 -11.644 1.00 91.56 91 ASN A O 1
ATOM 707 N N . GLU A 1 92 ? 12.167 -2.239 -10.662 1.00 92.88 92 GLU A N 1
ATOM 708 C CA . GLU A 1 92 ? 12.646 -3.415 -11.388 1.00 92.88 92 GLU A CA 1
ATOM 709 C C . GLU A 1 92 ? 12.152 -4.742 -10.798 1.00 92.88 92 GLU A C 1
ATOM 711 O O . GLU A 1 92 ? 12.031 -5.723 -11.531 1.00 92.88 92 GLU A O 1
ATOM 716 N N . ASN A 1 93 ? 11.874 -4.797 -9.489 1.00 95.06 93 ASN A N 1
ATOM 717 C CA . ASN A 1 93 ? 11.717 -6.079 -8.791 1.00 95.06 93 ASN A CA 1
ATOM 718 C C . ASN A 1 93 ? 10.385 -6.244 -8.059 1.00 95.06 93 ASN A C 1
ATOM 720 O O . ASN A 1 93 ? 9.902 -7.371 -7.946 1.00 95.06 93 ASN A O 1
ATOM 724 N N . ILE A 1 94 ? 9.821 -5.167 -7.504 1.00 94.88 94 ILE A N 1
ATOM 725 C CA . ILE A 1 94 ? 8.718 -5.276 -6.530 1.00 94.88 94 ILE A CA 1
ATOM 726 C C . ILE A 1 94 ? 7.589 -4.261 -6.734 1.00 94.88 94 ILE A C 1
ATOM 728 O O . ILE A 1 94 ? 6.696 -4.165 -5.888 1.00 94.88 94 ILE A O 1
ATOM 732 N N . GLN A 1 95 ? 7.597 -3.511 -7.838 1.00 93.25 95 GLN A N 1
ATOM 733 C CA . GLN A 1 95 ? 6.493 -2.628 -8.187 1.00 93.25 95 GLN A CA 1
ATOM 734 C C . GLN A 1 95 ? 5.191 -3.442 -8.214 1.00 93.25 95 GLN A C 1
ATOM 736 O O . GLN A 1 95 ? 5.147 -4.582 -8.681 1.00 93.25 95 GLN A O 1
ATOM 741 N N . SER A 1 96 ? 4.123 -2.850 -7.686 1.00 91.62 96 SER A N 1
ATOM 742 C CA . SER A 1 96 ? 2.778 -3.423 -7.712 1.00 91.62 96 SER A CA 1
ATOM 743 C C . SER A 1 96 ? 1.921 -2.715 -8.754 1.00 91.62 96 SER A C 1
ATOM 745 O O . SER A 1 96 ? 2.159 -1.559 -9.087 1.00 91.62 96 SER A O 1
ATOM 747 N N . SER A 1 97 ? 0.915 -3.420 -9.266 1.00 93.31 97 SER A N 1
ATOM 748 C CA . SER A 1 97 ? -0.072 -2.853 -10.182 1.00 93.31 97 SER A CA 1
ATOM 749 C C . SER A 1 97 ? -1.271 -2.281 -9.426 1.00 93.31 97 SER A C 1
ATOM 751 O O . SER A 1 97 ? -1.744 -2.918 -8.485 1.00 93.31 97 SER A O 1
ATOM 753 N N . LEU A 1 98 ? -1.824 -1.177 -9.915 1.00 91.00 98 LEU A N 1
ATOM 754 C CA . LEU A 1 98 ? -3.073 -0.568 -9.459 1.00 91.00 98 LEU A CA 1
ATOM 755 C C . LEU A 1 98 ? -4.247 -1.088 -10.290 1.00 91.00 98 LEU A C 1
ATOM 757 O O . LEU A 1 98 ? -4.143 -1.222 -11.512 1.00 91.00 98 LEU A O 1
ATOM 761 N N . GLY A 1 99 ? -5.385 -1.364 -9.658 1.00 92.31 99 GLY A N 1
ATOM 762 C CA . GLY A 1 99 ? -6.610 -1.671 -10.399 1.00 92.31 99 GLY A CA 1
ATOM 763 C C . GLY A 1 99 ? -7.264 -0.397 -10.937 1.00 92.31 99 GLY A C 1
ATOM 764 O O . GLY A 1 99 ? -7.350 0.601 -10.227 1.00 92.31 99 GLY A O 1
ATOM 765 N N . VAL A 1 100 ? -7.835 -0.423 -12.144 1.00 90.44 100 VAL A N 1
ATOM 766 C CA . VAL A 1 100 ? -8.625 0.728 -12.640 1.00 90.44 100 VAL A CA 1
ATOM 767 C C . VAL A 1 100 ? -9.766 1.077 -11.669 1.00 90.44 100 VAL A C 1
ATOM 769 O O . VAL A 1 100 ? -10.035 2.247 -11.411 1.00 90.44 100 VAL A O 1
ATOM 772 N N . GLY A 1 101 ? -10.405 0.066 -11.071 1.00 87.75 101 GLY A N 1
ATOM 773 C CA . GLY A 1 101 ? -11.454 0.270 -10.067 1.00 87.75 101 GLY A CA 1
ATOM 774 C C . GLY A 1 101 ? -10.960 0.920 -8.770 1.00 87.75 101 GLY A C 1
ATOM 775 O O . GLY A 1 101 ? -11.710 1.668 -8.150 1.00 87.75 101 GLY A O 1
ATOM 776 N N . GLU A 1 102 ? -9.707 0.688 -8.380 1.00 86.69 102 GLU A N 1
ATOM 777 C CA . GLU A 1 102 ? -9.091 1.346 -7.224 1.00 86.69 102 GLU A CA 1
ATOM 778 C C . GLU A 1 102 ? -8.973 2.849 -7.482 1.00 86.69 102 GLU A C 1
ATOM 780 O O . GLU A 1 102 ? -9.512 3.637 -6.711 1.00 86.69 102 GLU A O 1
ATOM 785 N N . ILE A 1 103 ? -8.427 3.248 -8.635 1.00 82.19 103 ILE A N 1
ATOM 786 C CA . ILE A 1 103 ? -8.287 4.665 -9.012 1.00 82.19 103 ILE A CA 1
ATOM 787 C C . ILE A 1 103 ? -9.643 5.377 -9.036 1.00 82.19 103 ILE A C 1
ATOM 789 O O . ILE A 1 103 ? -9.794 6.459 -8.472 1.00 82.19 103 ILE A O 1
ATOM 793 N N . LEU A 1 104 ? -10.655 4.747 -9.638 1.00 83.56 104 LEU A N 1
ATOM 794 C CA . LEU A 1 104 ? -12.005 5.312 -9.729 1.00 83.56 104 LEU A CA 1
ATOM 795 C C . LEU A 1 104 ? -12.711 5.432 -8.368 1.00 83.56 104 LEU A C 1
ATOM 797 O O . LEU A 1 104 ? -13.729 6.117 -8.271 1.00 83.56 104 LEU A O 1
ATOM 801 N N . THR A 1 105 ? -12.196 4.777 -7.325 1.00 81.00 105 THR A N 1
ATOM 802 C CA . THR A 1 105 ? -12.796 4.759 -5.984 1.00 81.00 105 THR A CA 1
ATOM 803 C C . THR A 1 105 ? -11.928 5.413 -4.908 1.00 81.00 105 THR A C 1
ATOM 805 O O . THR A 1 105 ? -12.369 5.474 -3.762 1.00 81.00 105 THR A O 1
ATOM 808 N N . LEU A 1 106 ? -10.758 5.976 -5.244 1.00 75.56 106 LEU A N 1
ATOM 809 C CA . LEU A 1 106 ? -9.848 6.631 -4.286 1.00 75.56 106 LEU A CA 1
ATOM 810 C C . LEU A 1 106 ? -10.519 7.735 -3.446 1.00 75.56 106 LEU A C 1
ATOM 812 O O . LEU A 1 106 ? -10.164 7.933 -2.290 1.00 75.56 106 LEU A O 1
ATOM 816 N N . GLY A 1 107 ? -11.512 8.437 -4.000 1.00 67.69 107 GLY A N 1
ATOM 817 C CA . GLY A 1 107 ? -12.273 9.476 -3.289 1.00 67.69 107 GLY A CA 1
ATOM 818 C C . GLY A 1 107 ? -13.494 8.966 -2.517 1.00 67.69 107 GLY A C 1
ATOM 819 O O . GLY A 1 107 ? -14.235 9.758 -1.937 1.00 67.69 107 GLY A O 1
ATOM 820 N N . THR A 1 108 ? -13.760 7.661 -2.536 1.00 68.50 108 THR A N 1
ATOM 821 C CA . THR A 1 108 ? -14.948 7.078 -1.904 1.00 68.50 108 THR A CA 1
ATOM 822 C C . THR A 1 108 ? -14.607 6.545 -0.514 1.00 68.50 108 THR A C 1
ATOM 824 O O . THR A 1 108 ? -13.488 6.115 -0.258 1.00 68.50 108 THR A O 1
ATOM 827 N N . GLY A 1 109 ? -15.569 6.568 0.414 1.00 60.12 109 GLY A N 1
ATOM 828 C CA . GLY A 1 109 ? -15.391 5.956 1.735 1.00 60.12 109 GLY A CA 1
ATOM 829 C C . GLY A 1 109 ? -14.829 6.810 2.84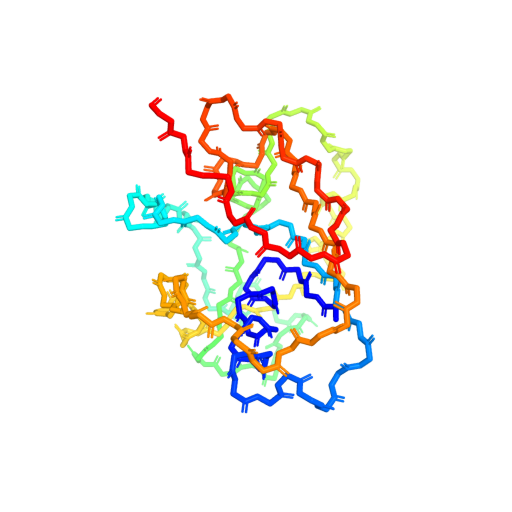7 1.00 60.12 109 GLY A C 1
ATOM 830 O O . GLY A 1 109 ? -14.816 6.371 4.002 1.00 60.12 109 GLY A O 1
ATOM 831 N N . VAL A 1 110 ? -14.397 8.019 2.519 1.00 60.41 110 VAL A N 1
ATOM 832 C CA . VAL A 1 110 ? -13.946 8.969 3.523 1.00 60.41 110 VAL A CA 1
ATOM 833 C C . VAL A 1 110 ? -15.158 9.644 4.149 1.00 60.41 110 VAL A C 1
ATOM 835 O O . VAL A 1 110 ? -16.041 10.133 3.452 1.00 60.41 110 VAL A O 1
ATOM 838 N N . GLY A 1 111 ? -15.235 9.589 5.479 1.00 60.38 111 GLY A N 1
ATOM 839 C CA . GLY A 1 111 ? -16.390 10.060 6.247 1.00 60.38 111 GLY A CA 1
ATOM 840 C C . GLY A 1 111 ? -17.404 8.976 6.628 1.00 60.38 111 GLY A C 1
ATOM 841 O O . GLY A 1 111 ? -18.367 9.282 7.329 1.00 60.38 111 GLY A O 1
ATOM 842 N N . ASN A 1 112 ? -17.193 7.709 6.242 1.00 68.69 112 ASN A N 1
ATOM 843 C CA . ASN A 1 112 ? -18.008 6.618 6.779 1.00 68.69 112 ASN A CA 1
ATOM 844 C C . ASN A 1 112 ? -17.798 6.518 8.293 1.00 68.69 112 ASN A C 1
ATOM 846 O O . ASN A 1 112 ? -16.684 6.292 8.765 1.00 68.69 112 ASN A O 1
ATOM 850 N N . VAL A 1 113 ? -18.884 6.679 9.049 1.00 69.75 113 VAL A N 1
ATOM 851 C CA . VAL A 1 113 ? -18.854 6.597 10.509 1.00 69.75 113 VAL A CA 1
ATOM 852 C C . VAL A 1 113 ? -18.577 5.156 10.925 1.00 69.75 113 VAL A C 1
ATOM 854 O O . VAL A 1 113 ? -19.368 4.251 10.662 1.00 69.75 113 VAL A O 1
ATOM 857 N N . VAL A 1 114 ? -17.464 4.947 11.622 1.00 77.81 114 VAL A N 1
ATOM 858 C CA . VAL A 1 114 ? -17.042 3.634 12.120 1.00 77.81 114 VAL A CA 1
ATOM 859 C C . VAL A 1 114 ? -17.631 3.379 13.513 1.00 77.81 114 VAL A C 1
ATOM 861 O O . VAL A 1 114 ? -16.915 3.272 14.502 1.00 77.81 114 VAL A O 1
ATOM 864 N N . ALA A 1 115 ? -18.962 3.320 13.618 1.00 77.19 115 ALA A N 1
ATOM 865 C CA . ALA A 1 115 ? -19.644 3.237 14.917 1.00 77.19 115 ALA A CA 1
ATOM 866 C C . ALA A 1 115 ? -19.500 1.869 15.617 1.00 77.19 115 ALA A C 1
ATOM 868 O O . ALA A 1 115 ? -19.591 1.787 16.838 1.00 77.19 115 ALA A O 1
ATOM 869 N N . GLY A 1 116 ? -19.311 0.790 14.849 1.00 83.44 116 GLY A N 1
ATOM 870 C CA . GLY A 1 116 ? -19.292 -0.585 15.364 1.00 83.44 116 GLY A CA 1
ATOM 871 C C . GLY A 1 116 ? -17.917 -1.115 15.781 1.00 83.44 116 GLY A C 1
ATOM 872 O O . GLY A 1 116 ? -17.828 -2.242 16.263 1.00 83.44 116 GLY A O 1
ATOM 873 N N . PHE A 1 117 ? -16.843 -0.353 15.565 1.00 90.69 117 PHE A N 1
ATOM 874 C CA . PHE A 1 117 ? -15.487 -0.749 15.942 1.00 90.69 117 PHE A CA 1
ATOM 875 C C . PHE A 1 117 ? -15.120 -0.147 17.299 1.00 90.69 117 PHE A C 1
ATOM 877 O O . PHE A 1 117 ? -15.169 1.065 17.479 1.00 90.69 117 PHE A O 1
ATOM 884 N N . THR A 1 118 ? -14.719 -0.995 18.244 1.00 92.38 118 THR A N 1
ATOM 885 C CA . THR A 1 118 ? -14.359 -0.583 19.614 1.00 92.38 118 THR A CA 1
ATOM 886 C C . THR A 1 118 ? -12.928 -0.967 19.995 1.00 92.38 118 THR A C 1
ATOM 888 O O . THR A 1 118 ? -12.542 -0.836 21.155 1.00 92.38 118 THR A O 1
ATOM 891 N N . GLY A 1 119 ? -12.153 -1.509 19.052 1.00 90.56 119 GLY A N 1
ATOM 892 C CA . GLY A 1 119 ? -10.751 -1.855 19.272 1.00 90.56 119 GLY A CA 1
ATOM 893 C C . GLY A 1 119 ? -9.838 -0.622 19.239 1.00 90.56 119 GLY A C 1
ATOM 894 O O . GLY A 1 119 ? -10.252 0.449 18.794 1.00 90.56 119 GLY A O 1
ATOM 895 N N . PRO A 1 120 ? -8.572 -0.751 19.672 1.00 93.44 120 PRO A N 1
ATOM 896 C CA . PRO A 1 120 ? -7.575 0.298 19.499 1.00 93.44 120 PRO A CA 1
ATOM 897 C C . PRO A 1 120 ? -7.390 0.653 18.018 1.00 93.44 120 PRO A C 1
ATOM 899 O O . PRO A 1 120 ? -7.222 -0.233 17.172 1.00 93.44 120 PRO A O 1
ATOM 902 N N . LEU A 1 121 ? -7.376 1.957 17.730 1.00 87.88 121 LEU A N 1
ATOM 903 C CA . LEU A 1 121 ? -7.086 2.521 16.415 1.00 87.88 121 LEU A CA 1
ATOM 904 C C . LEU A 1 121 ? -5.804 3.350 16.484 1.00 87.88 121 LEU A C 1
ATOM 906 O O . LEU A 1 121 ? -5.709 4.305 17.260 1.00 87.88 121 LEU A O 1
ATOM 910 N N . GLN A 1 122 ? -4.841 3.012 15.633 1.00 88.44 122 GLN A N 1
ATOM 911 C CA . GLN A 1 122 ? -3.659 3.832 15.401 1.00 88.44 122 GLN A CA 1
ATOM 912 C C . GLN A 1 122 ? -3.667 4.354 13.969 1.00 88.44 122 GLN A C 1
ATOM 914 O O . GLN A 1 122 ? -3.884 3.593 13.025 1.00 88.44 122 GLN A O 1
ATOM 919 N N . MET A 1 123 ? -3.396 5.646 13.813 1.00 85.12 123 MET A N 1
ATOM 920 C CA . MET A 1 123 ? -3.224 6.270 12.505 1.00 85.12 123 MET A CA 1
ATOM 921 C C . MET A 1 123 ? -1.861 6.944 12.433 1.00 85.12 123 MET A C 1
ATOM 923 O O . MET A 1 123 ? -1.444 7.595 13.395 1.00 85.12 123 MET A O 1
ATOM 927 N N . PHE A 1 124 ? -1.178 6.797 11.303 1.00 82.38 124 PHE A N 1
ATOM 928 C CA . PHE A 1 124 ? 0.045 7.538 11.027 1.00 82.38 124 PHE A CA 1
ATOM 929 C C . PHE A 1 124 ? 0.120 7.980 9.570 1.00 82.38 124 PHE A C 1
ATOM 931 O O . PHE A 1 124 ? -0.075 7.198 8.639 1.00 82.38 124 PHE A O 1
ATOM 938 N N . VAL A 1 125 ? 0.441 9.252 9.386 1.00 79.69 125 VAL A N 1
ATOM 939 C CA . VAL A 1 125 ? 0.636 9.885 8.085 1.00 79.69 125 VAL A CA 1
ATOM 940 C C . VAL A 1 125 ? 1.968 10.624 8.112 1.00 79.69 125 VAL A C 1
ATOM 942 O O . VAL A 1 125 ? 2.370 11.149 9.154 1.00 79.69 125 VAL A O 1
ATOM 945 N N . GLY A 1 126 ? 2.677 10.629 6.986 1.00 76.56 126 GLY A N 1
ATOM 946 C CA . GLY A 1 126 ? 3.874 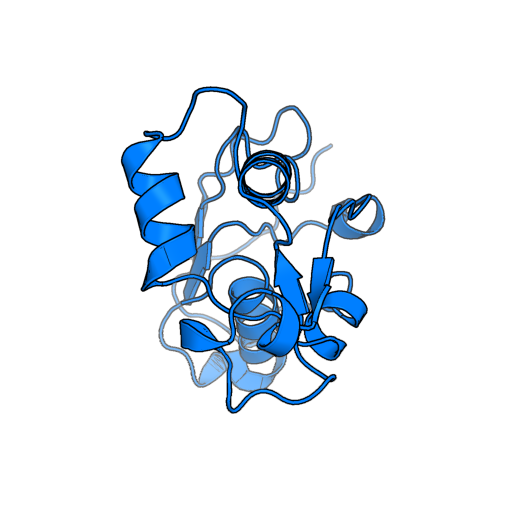11.448 6.852 1.00 76.56 126 GLY A CA 1
ATOM 947 C C . GLY A 1 126 ? 3.491 12.924 6.799 1.00 76.56 126 GLY A C 1
ATOM 948 O O . GLY A 1 126 ? 2.547 13.293 6.114 1.00 76.56 126 GLY A O 1
ATOM 949 N N . GLU A 1 127 ? 4.250 13.793 7.461 1.00 74.19 127 GLU A N 1
ATOM 950 C CA . GLU A 1 127 ? 4.014 15.249 7.416 1.00 74.19 127 GLU A CA 1
ATOM 951 C C . GLU A 1 127 ? 4.148 15.845 5.997 1.00 74.19 127 GLU A C 1
ATOM 953 O O . GLU A 1 127 ? 3.671 16.943 5.731 1.00 74.19 127 GLU A O 1
ATOM 958 N N . ASN A 1 128 ? 4.816 15.121 5.090 1.00 74.06 128 ASN A N 1
ATOM 959 C CA . ASN A 1 128 ? 4.998 15.482 3.684 1.00 74.06 128 ASN A CA 1
ATOM 960 C C . ASN A 1 128 ? 4.166 14.589 2.737 1.00 74.06 128 ASN A C 1
ATOM 962 O O . ASN A 1 128 ? 4.460 14.542 1.545 1.00 74.06 128 ASN A O 1
ATOM 966 N N . ASP A 1 129 ? 3.172 13.858 3.249 1.00 73.38 129 ASP A N 1
ATOM 967 C CA . ASP A 1 129 ? 2.215 13.100 2.435 1.00 73.38 129 ASP A CA 1
ATOM 968 C C . ASP A 1 129 ? 1.222 14.085 1.804 1.00 73.38 129 ASP A C 1
ATOM 970 O O . ASP A 1 129 ? 0.204 14.428 2.394 1.00 73.38 129 ASP A O 1
ATOM 974 N N . LEU A 1 130 ? 1.545 14.605 0.621 1.00 63.94 130 LEU A N 1
ATOM 975 C CA . LEU A 1 130 ? 0.753 15.660 -0.023 1.00 63.94 130 LEU A CA 1
ATOM 976 C C . LEU A 1 130 ? -0.632 15.180 -0.485 1.00 63.94 130 LEU A C 1
ATOM 978 O O . LEU A 1 130 ? -1.491 16.010 -0.789 1.00 63.94 130 LEU A O 1
ATOM 982 N N . LEU A 1 131 ? -0.845 13.860 -0.528 1.00 64.19 131 LEU A N 1
ATOM 983 C CA . LEU A 1 131 ? -2.117 13.251 -0.887 1.00 64.19 131 LEU A CA 1
ATOM 984 C C . LEU A 1 131 ? -3.070 13.174 0.310 1.00 64.19 131 LEU A C 1
ATOM 986 O O . LEU A 1 131 ? -4.271 13.300 0.111 1.00 64.19 131 LEU A O 1
ATOM 990 N N . PHE A 1 132 ? -2.586 12.989 1.541 1.00 59.69 132 PHE A N 1
ATOM 991 C CA . PHE A 1 132 ? -3.469 12.825 2.710 1.00 59.69 132 PHE A CA 1
ATOM 992 C C . PHE A 1 132 ? -3.217 13.798 3.865 1.00 59.69 132 PHE A C 1
ATOM 994 O O . PHE A 1 132 ? -4.045 13.877 4.774 1.00 59.69 132 PHE A O 1
ATOM 1001 N N . ALA A 1 133 ? -2.134 14.571 3.829 1.00 51.62 133 ALA A N 1
ATOM 1002 C CA . ALA A 1 133 ? -1.843 15.653 4.759 1.00 51.62 133 ALA A CA 1
ATOM 1003 C C . ALA A 1 133 ? -1.987 17.011 4.041 1.00 51.62 133 ALA A C 1
ATOM 1005 O O . ALA A 1 133 ? -1.144 17.370 3.215 1.00 51.62 133 ALA A O 1
ATOM 1006 N N . PRO A 1 134 ? -3.021 17.825 4.340 1.00 45.78 134 PRO A N 1
ATOM 1007 C CA . PRO A 1 134 ? -2.992 19.227 3.944 1.00 45.78 134 PRO A CA 1
ATOM 1008 C C . PRO A 1 134 ? -1.808 19.928 4.628 1.00 45.78 134 PRO A C 1
ATOM 1010 O O . PRO A 1 134 ? -1.388 19.547 5.724 1.00 45.78 134 PRO A O 1
ATOM 1013 N N . VAL A 1 135 ? -1.274 20.966 3.978 1.00 36.03 135 VAL A N 1
ATOM 1014 C CA . VAL A 1 135 ? -0.170 21.798 4.483 1.00 36.03 135 VAL A CA 1
ATOM 1015 C C . VAL A 1 135 ? -0.490 22.216 5.934 1.00 36.03 135 VAL A C 1
ATOM 1017 O O . VAL A 1 135 ? -1.406 23.008 6.137 1.00 36.03 135 VAL A O 1
ATOM 1020 N N . ASN A 1 136 ? 0.237 21.652 6.916 1.00 34.56 136 ASN A N 1
ATOM 1021 C CA . ASN A 1 136 ? 0.087 21.751 8.392 1.00 34.56 136 ASN A CA 1
ATOM 1022 C C . ASN A 1 136 ? -0.582 20.586 9.168 1.00 34.56 136 ASN A C 1
ATOM 1024 O O . ASN A 1 136 ? -0.899 20.765 10.346 1.00 34.56 136 ASN A O 1
ATOM 1028 N N . ALA A 1 137 ? -0.745 19.382 8.614 1.00 39.62 137 ALA A N 1
ATOM 1029 C CA . ALA A 1 137 ? -1.241 18.235 9.392 1.00 39.62 137 ALA A CA 1
ATOM 1030 C C . ALA A 1 137 ? -0.108 17.380 10.009 1.00 39.62 137 ALA A C 1
ATOM 1032 O O . ALA A 1 137 ? 0.375 16.428 9.403 1.00 39.62 137 ALA A O 1
ATOM 1033 N N . LEU A 1 138 ? 0.277 17.663 11.261 1.00 33.84 138 LEU A N 1
ATOM 1034 C CA . LEU A 1 138 ? 0.919 16.663 12.130 1.00 33.84 138 LEU A CA 1
ATOM 1035 C C . LEU A 1 138 ? -0.186 15.820 12.780 1.00 33.84 138 LEU A C 1
ATOM 1037 O O . LEU A 1 138 ? -0.736 16.199 13.812 1.00 33.84 138 LEU A O 1
ATOM 1041 N N . ALA A 1 139 ? -0.536 14.682 12.181 1.00 41.09 139 ALA A N 1
ATOM 1042 C CA . ALA A 1 139 ? -1.512 13.760 12.757 1.00 41.09 139 ALA A CA 1
ATOM 1043 C C . ALA A 1 139 ? -0.808 12.52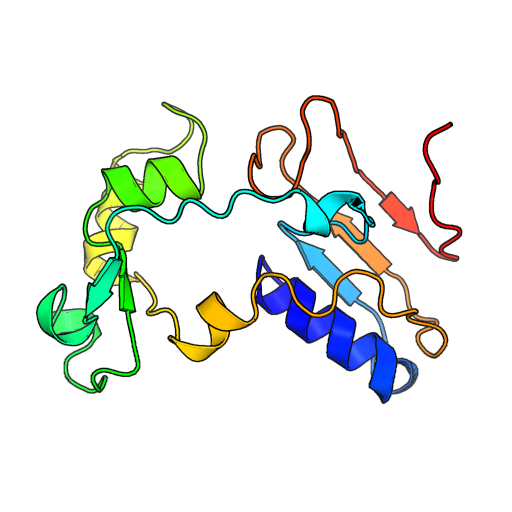1 13.329 1.00 41.09 139 ALA A C 1
ATOM 1045 O O . ALA A 1 139 ? -0.606 11.516 12.650 1.00 41.09 139 ALA A O 1
ATOM 1046 N N . PHE A 1 140 ? -0.457 12.593 14.614 1.00 33.72 140 PHE A N 1
ATOM 1047 C CA . PHE A 1 140 ? -0.146 11.424 15.434 1.00 33.72 140 PHE A CA 1
ATOM 1048 C C . PHE A 1 140 ? -1.307 11.212 16.406 1.00 33.72 140 PHE A C 1
ATOM 1050 O O . PHE A 1 140 ? -1.473 11.975 17.357 1.00 33.72 140 PHE A O 1
ATOM 1057 N N . SER A 1 141 ? -2.144 10.203 16.152 1.00 40.16 141 SER A N 1
ATOM 1058 C CA . SER A 1 141 ? -3.261 9.858 17.036 1.00 40.16 141 SER A CA 1
ATOM 1059 C C . SER A 1 141 ? -3.158 8.399 17.463 1.00 40.16 141 SER A C 1
ATOM 1061 O O . SER A 1 141 ? -3.231 7.481 16.643 1.00 40.16 141 SER A O 1
ATOM 1063 N N . ILE A 1 142 ? -2.985 8.200 18.769 1.00 33.38 142 ILE A N 1
ATOM 1064 C CA . ILE A 1 142 ? -3.229 6.930 19.449 1.00 33.38 142 ILE A CA 1
ATOM 1065 C C . ILE A 1 142 ? -4.534 7.135 20.210 1.00 33.38 142 ILE A C 1
ATOM 1067 O O . ILE A 1 142 ? -4.571 7.891 21.181 1.00 33.38 142 ILE A O 1
ATOM 1071 N N . SER A 1 143 ? -5.615 6.512 19.748 1.00 37.97 143 SER A N 1
ATOM 1072 C CA . SER A 1 143 ? -6.941 6.691 20.334 1.00 37.97 143 SER A CA 1
ATOM 1073 C C . SER A 1 143 ? -7.469 5.371 20.891 1.00 37.97 143 SER A C 1
ATOM 1075 O O . SER A 1 143 ? -7.566 4.371 20.179 1.00 37.97 143 SER A O 1
ATOM 1077 N N . SER A 1 144 ? -7.833 5.384 22.176 1.00 33.81 144 SER A N 1
ATOM 1078 C CA . SER A 1 144 ? -8.658 4.354 22.819 1.00 33.81 144 SER A CA 1
ATOM 1079 C C . SER A 1 144 ? -10.156 4.692 22.799 1.00 33.81 144 SER A C 1
ATOM 1081 O O . SER A 1 144 ? -10.951 3.860 23.216 1.00 33.81 144 SER A O 1
ATOM 1083 N N . ASN A 1 145 ? -10.537 5.889 22.326 1.00 33.25 145 ASN A N 1
ATOM 1084 C CA . ASN A 1 145 ? -11.909 6.376 22.141 1.00 33.25 145 ASN A CA 1
ATOM 1085 C C . ASN A 1 145 ? -11.876 7.561 21.160 1.00 33.25 145 ASN A C 1
ATOM 1087 O O . ASN A 1 145 ? -11.413 8.650 21.502 1.00 33.25 145 ASN A O 1
ATOM 1091 N N . PHE A 1 146 ? -12.304 7.349 19.915 1.00 35.84 146 PHE A N 1
ATOM 1092 C CA . PHE A 1 146 ? -12.175 8.345 18.851 1.00 35.84 146 PHE A CA 1
ATOM 1093 C C . PHE A 1 146 ? -13.280 9.408 18.946 1.00 35.84 146 PHE A C 1
ATOM 1095 O O . PHE A 1 146 ? -14.398 9.192 18.488 1.00 35.84 146 PHE A O 1
ATOM 1102 N N . THR A 1 147 ? -12.953 10.575 19.503 1.00 26.89 147 THR A N 1
ATOM 1103 C CA . THR A 1 147 ? -13.650 11.831 19.185 1.00 26.89 147 THR A CA 1
ATOM 1104 C C 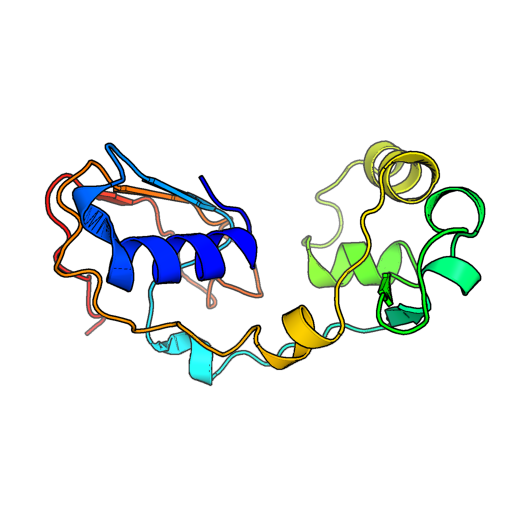. THR A 1 147 ? -12.841 12.506 18.085 1.00 26.89 147 THR A C 1
ATOM 1106 O O . THR A 1 147 ? -11.690 12.876 18.310 1.00 26.89 147 THR A O 1
ATOM 1109 N N . ALA A 1 148 ? -13.412 12.616 16.884 1.00 34.16 148 ALA A N 1
ATOM 1110 C CA . ALA A 1 148 ? -12.773 13.295 15.764 1.00 34.16 148 ALA A CA 1
ATOM 1111 C C . ALA A 1 148 ? -12.417 14.736 16.168 1.00 34.16 148 ALA A C 1
ATOM 1113 O O . ALA A 1 148 ? -13.272 15.482 16.648 1.00 34.16 148 ALA A O 1
ATOM 1114 N N . CYS A 1 149 ? -11.150 15.112 16.002 1.00 28.11 149 CYS A N 1
ATOM 1115 C CA . CYS A 1 149 ? -10.713 16.488 16.179 1.00 28.11 149 CYS A CA 1
ATOM 1116 C C . CYS A 1 149 ? -11.228 17.276 14.970 1.00 28.11 149 CYS A C 1
ATOM 1118 O O . CYS A 1 149 ? -10.666 17.178 13.884 1.00 28.11 149 CYS A O 1
ATOM 1120 N N . ILE A 1 150 ? -12.346 17.979 15.141 1.00 27.12 150 ILE A N 1
ATOM 1121 C CA . ILE A 1 150 ? -12.848 18.944 14.162 1.00 27.12 150 ILE A CA 1
ATOM 1122 C C . ILE A 1 150 ? -11.961 20.189 14.304 1.00 27.12 150 ILE A C 1
ATOM 1124 O O . ILE A 1 150 ? -11.943 20.764 15.398 1.00 27.12 150 ILE A O 1
ATOM 1128 N N . PRO A 1 151 ? -11.216 20.618 13.271 1.00 29.69 151 PRO A N 1
ATOM 1129 C CA . PRO A 1 151 ? -10.504 21.886 13.330 1.00 29.69 151 PRO A CA 1
ATOM 1130 C C . PRO A 1 151 ? -11.530 23.024 13.402 1.00 29.69 151 PRO A C 1
ATOM 1132 O O . PRO A 1 151 ? -12.477 23.055 12.615 1.00 29.69 151 PRO A O 1
ATOM 1135 N N . THR A 1 152 ? -11.354 23.923 14.370 1.00 32.34 152 THR A N 1
ATOM 1136 C CA . THR A 1 152 ? -12.052 25.217 14.459 1.00 32.34 152 THR A CA 1
ATOM 1137 C C . THR A 1 152 ? -11.561 26.187 13.402 1.00 32.34 152 THR A C 1
ATOM 1139 O O . THR A 1 152 ? -10.320 26.244 13.234 1.00 32.34 152 THR A O 1
#

Radius of gyration: 16.84 Å; chains: 1; bounding box: 38×37×44 Å

Foldseek 3Di:
DAEQLRLLVVLVCLLVPQVVDQEEEYELADLDPCLVVFPPPQPAKDQPCVQCVVVDVPPDSQWIFHNDLVSCCVQAHDPPPDDVVVSVCCSHPPTDIDGPVSVVCSSPRRPRDSPRHQHWYWYDYDCPSVRHHDNDDPDGDGDNPDDDDDDD

Secondary structure (DSSP, 8-state):
-EETHHHHHHHHHHHHHGGG-S-EEEES----GGGGG-------EEEHHHH-HHHHTT--TTEEEES-HHHHHHHHS-TT-S-HHHHHHIIIII--PEEHHHHHHTTSSTT---TT--S-EEEE--TT-TTT--TT---EEEESS-------

pLDDT: mean 76.81, std 20.19, range [26.89, 96.81]

Organism: NCBI:txid398673